Protein AF-A0AAP3G0X8-F1 (afdb_monomer)

Organism: Bacillus mojavensis (NCBI:txid72360)

Nearest PDB structures (foldseek):
  8e2i-assembly1_F  TM=2.833E-01  e=1.177E+00  Homo sapiens
  1g73-assembly2_B  TM=2.966E-01  e=2.010E+00  Homo sapiens
  4tx5-assembly1_B  TM=3.542E-01  e=5.061E+00  Homo sapiens
  1few-assembly1_A  TM=3.637E-01  e=5.313E+00  Homo sapiens
  4tx5-assembly1_A  TM=2.940E-01  e=4.374E+00  Homo sapiens

Structure (mmCIF, N/CA/C/O backbone):
data_AF-A0AAP3G0X8-F1
#
_entry.id   AF-A0AAP3G0X8-F1
#
loop_
_atom_site.group_PDB
_atom_site.id
_atom_site.type_symbol
_atom_site.label_atom_id
_atom_site.label_alt_id
_atom_site.label_comp_id
_atom_site.label_asym_id
_atom_site.label_entity_id
_atom_site.label_seq_id
_atom_site.pdbx_PDB_ins_code
_atom_site.Cartn_x
_atom_site.Cartn_y
_atom_site.Cartn_z
_atom_site.occupancy
_atom_site.B_iso_or_equiv
_atom_site.auth_seq_id
_atom_site.auth_comp_id
_atom_site.auth_asym_id
_atom_site.auth_atom_id
_atom_site.pdbx_PDB_model_num
ATOM 1 N N . MET A 1 1 ? -11.633 3.700 25.790 1.00 52.06 1 MET A N 1
ATOM 2 C CA . MET A 1 1 ? -10.187 3.372 25.771 1.00 52.06 1 MET A CA 1
ATOM 3 C C . MET A 1 1 ? -9.577 4.053 24.559 1.00 52.06 1 MET A C 1
ATOM 5 O O . MET A 1 1 ? -10.176 3.959 23.495 1.00 52.06 1 MET A O 1
ATOM 9 N N . LYS A 1 2 ? -8.462 4.779 24.713 1.00 60.09 2 LYS A N 1
ATOM 10 C CA . LYS A 1 2 ? -7.833 5.515 23.605 1.00 60.09 2 LYS A CA 1
ATOM 11 C C . LYS A 1 2 ? -7.376 4.518 22.525 1.00 60.09 2 LYS A C 1
ATOM 13 O O . LYS A 1 2 ? -6.683 3.556 22.844 1.00 60.09 2 LYS A O 1
ATOM 18 N N . ARG A 1 3 ? -7.767 4.725 21.262 1.00 67.94 3 ARG A N 1
ATOM 19 C CA . ARG A 1 3 ? -7.363 3.919 20.085 1.00 67.94 3 ARG A CA 1
ATOM 20 C C . ARG A 1 3 ? -5.906 4.155 19.656 1.00 67.94 3 ARG A C 1
ATOM 22 O O . ARG A 1 3 ? -5.556 4.062 18.489 1.00 67.94 3 ARG A O 1
ATOM 29 N N . THR A 1 4 ? -5.045 4.495 20.607 1.00 80.19 4 THR A N 1
ATOM 30 C CA . THR A 1 4 ? -3.687 4.974 20.349 1.00 80.19 4 THR A CA 1
ATOM 31 C C . THR A 1 4 ? -2.828 3.908 19.675 1.00 80.19 4 THR A C 1
ATOM 33 O O . THR A 1 4 ? -2.115 4.227 18.738 1.00 80.19 4 THR A O 1
ATOM 36 N N . ILE A 1 5 ? -2.952 2.641 20.078 1.00 84.62 5 ILE A N 1
ATOM 37 C CA . ILE A 1 5 ? -2.180 1.533 19.488 1.00 84.62 5 ILE A CA 1
ATOM 38 C C . ILE A 1 5 ? -2.582 1.296 18.025 1.00 84.62 5 ILE A C 1
ATOM 40 O O . ILE A 1 5 ? -1.714 1.213 17.164 1.00 84.62 5 ILE A O 1
ATOM 44 N N . GLU A 1 6 ? -3.886 1.249 17.736 1.00 85.38 6 GLU A N 1
ATOM 45 C CA . GLU A 1 6 ? -4.423 1.092 16.373 1.00 85.38 6 GLU A CA 1
ATOM 46 C C . GLU A 1 6 ? -3.968 2.247 15.471 1.00 85.38 6 GLU A C 1
ATOM 48 O O . GLU A 1 6 ? -3.535 2.022 14.345 1.00 85.38 6 GLU A O 1
ATOM 53 N N . PHE A 1 7 ? -4.000 3.474 16.002 1.00 87.62 7 PHE A N 1
ATOM 54 C CA . PHE A 1 7 ? -3.516 4.667 15.317 1.00 87.62 7 PHE A CA 1
ATOM 55 C C . PHE A 1 7 ? -2.019 4.598 15.012 1.00 87.62 7 PHE A C 1
ATOM 57 O O . PHE A 1 7 ? -1.635 4.797 13.866 1.00 87.62 7 PHE A O 1
ATOM 64 N N . PHE A 1 8 ? -1.174 4.290 15.999 1.00 89.69 8 PHE A N 1
ATOM 65 C CA . PHE A 1 8 ? 0.273 4.214 15.788 1.00 89.69 8 PHE A CA 1
ATOM 66 C C . PHE A 1 8 ? 0.653 3.111 14.805 1.00 89.69 8 PHE A C 1
ATOM 68 O O . PHE A 1 8 ? 1.478 3.360 13.937 1.00 89.69 8 PHE A O 1
ATOM 75 N N . LEU A 1 9 ? 0.035 1.931 14.907 1.00 90.56 9 LEU A N 1
ATOM 76 C CA . LEU A 1 9 ? 0.320 0.799 14.024 1.00 90.56 9 LEU A CA 1
ATOM 77 C C . LEU A 1 9 ? -0.108 1.089 12.575 1.00 90.56 9 LEU A C 1
ATOM 79 O O . LEU A 1 9 ? 0.626 0.812 11.631 1.00 90.56 9 LEU A O 1
ATOM 83 N N . SER A 1 10 ? -1.275 1.717 12.411 1.00 90.50 10 SER A N 1
ATOM 84 C CA . SER A 1 10 ? -1.776 2.182 11.116 1.00 90.50 10 SER A CA 1
ATOM 85 C C . SER A 1 10 ? -0.883 3.272 10.517 1.00 90.50 10 SER A C 1
ATOM 87 O O . SER A 1 10 ? -0.562 3.240 9.327 1.00 90.50 10 SER A O 1
ATOM 89 N N . LEU A 1 11 ? -0.454 4.229 11.344 1.00 92.81 11 LEU A N 1
ATOM 90 C CA . LEU A 1 11 ? 0.394 5.341 10.931 1.00 92.81 11 LEU A CA 1
ATOM 91 C C . LEU A 1 11 ? 1.775 4.847 10.493 1.00 92.81 11 LEU A C 1
ATOM 93 O O . LEU A 1 11 ? 2.244 5.257 9.436 1.00 92.81 11 LEU A O 1
ATOM 97 N N . THR A 1 12 ? 2.408 3.950 11.256 1.00 93.12 12 THR A N 1
ATOM 98 C CA . THR A 1 12 ? 3.714 3.384 10.892 1.00 93.12 12 THR A CA 1
ATOM 99 C C . THR A 1 12 ? 3.631 2.536 9.631 1.00 93.12 12 THR A C 1
ATOM 101 O O . THR A 1 12 ? 4.494 2.677 8.769 1.00 93.12 12 THR A O 1
ATOM 104 N N . GLY A 1 13 ? 2.578 1.726 9.470 1.00 91.50 13 GLY A N 1
ATOM 105 C CA . GLY A 1 13 ? 2.335 0.978 8.234 1.00 91.50 13 GLY A CA 1
ATOM 106 C C . GLY A 1 13 ? 2.202 1.890 7.013 1.00 91.50 13 GLY A C 1
ATOM 107 O O . GLY A 1 13 ? 2.878 1.681 6.011 1.00 91.50 13 GLY A O 1
ATOM 108 N N . SER A 1 14 ? 1.412 2.960 7.132 1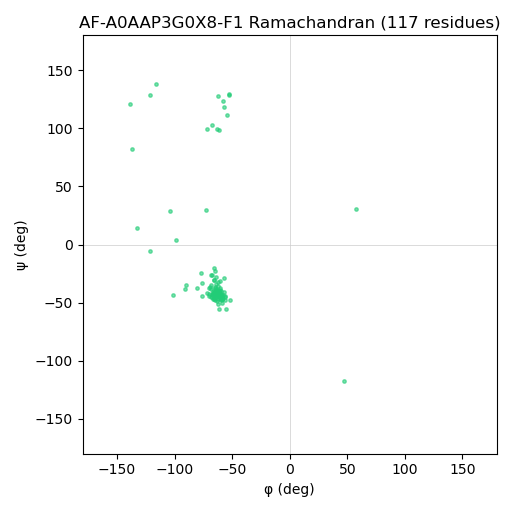.00 92.25 14 SER A N 1
ATOM 109 C CA . SER A 1 14 ? 1.220 3.941 6.053 1.00 92.25 14 SER A CA 1
ATOM 110 C C . SER A 1 14 ? 2.506 4.701 5.717 1.00 92.25 14 SER A C 1
ATOM 112 O O . SER A 1 14 ? 2.802 4.935 4.549 1.00 92.25 14 SER A O 1
ATOM 114 N N . LEU A 1 15 ? 3.292 5.076 6.732 1.00 94.06 15 LEU A N 1
ATOM 115 C CA . LEU A 1 15 ? 4.557 5.789 6.542 1.00 94.06 15 LEU A CA 1
ATOM 116 C C . LEU A 1 15 ? 5.596 4.902 5.847 1.00 94.06 15 LEU A C 1
ATOM 118 O O . LEU A 1 15 ? 6.267 5.345 4.918 1.00 94.06 15 LEU A O 1
ATOM 122 N N . LEU A 1 16 ? 5.692 3.636 6.264 1.00 93.31 16 LEU A N 1
ATOM 123 C CA . LEU A 1 16 ? 6.519 2.637 5.589 1.00 93.31 16 LEU A CA 1
ATOM 124 C C . LEU A 1 16 ? 6.047 2.401 4.154 1.00 93.31 16 LEU A C 1
ATOM 126 O O . LEU A 1 16 ? 6.885 2.231 3.276 1.00 93.31 16 LEU A O 1
ATOM 130 N N . GLY A 1 17 ? 4.737 2.445 3.902 1.00 91.50 17 GLY A N 1
ATOM 131 C CA . GLY A 1 17 ? 4.167 2.380 2.558 1.00 91.50 17 GLY A CA 1
ATOM 132 C C . GLY A 1 17 ? 4.667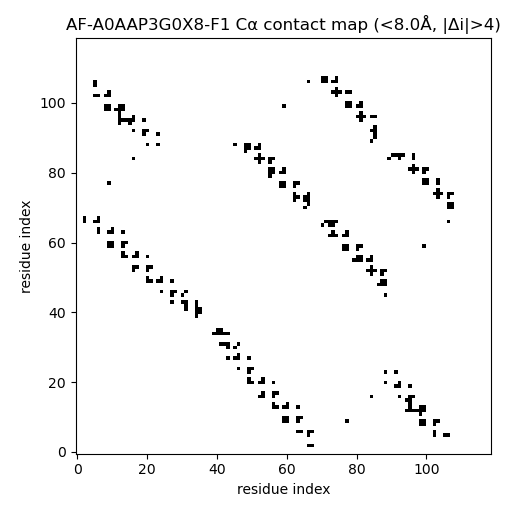 3.503 1.655 1.00 91.50 17 GLY A C 1
ATOM 133 O O . GLY A 1 17 ? 5.142 3.238 0.551 1.00 91.50 17 GLY A O 1
ATOM 134 N N . VAL A 1 18 ? 4.671 4.747 2.147 1.00 93.56 18 VAL A N 1
ATOM 135 C CA . VAL A 1 18 ? 5.224 5.890 1.400 1.00 93.56 18 VAL A CA 1
ATOM 136 C C . VAL A 1 18 ? 6.709 5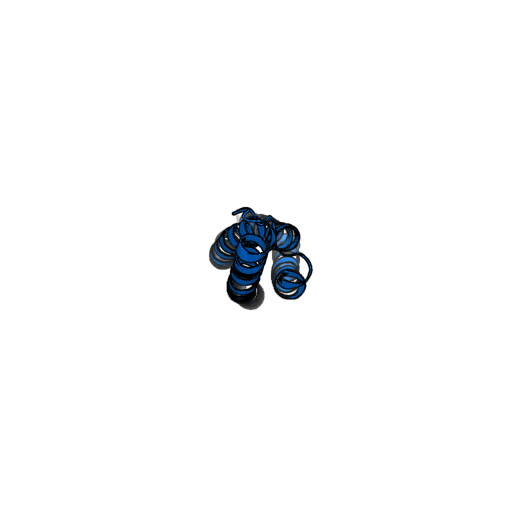.675 1.096 1.00 93.56 18 VAL A C 1
ATOM 138 O O . VAL A 1 18 ? 7.132 5.858 -0.042 1.00 93.56 18 VAL A O 1
ATOM 141 N N . VAL A 1 19 ? 7.499 5.242 2.083 1.00 93.62 19 VAL A N 1
ATOM 142 C CA . VAL A 1 19 ? 8.935 4.971 1.890 1.00 93.62 19 VAL A CA 1
ATOM 143 C C . VAL A 1 19 ? 9.159 3.858 0.861 1.00 93.62 19 VAL A C 1
ATOM 145 O O . VAL A 1 19 ? 9.979 4.019 -0.040 1.00 93.62 19 VAL A O 1
ATOM 148 N N . ALA A 1 20 ? 8.399 2.764 0.939 1.00 92.00 20 ALA A N 1
ATOM 149 C CA . ALA A 1 20 ? 8.451 1.672 -0.031 1.00 92.00 20 ALA A CA 1
ATOM 150 C C . ALA A 1 20 ? 8.072 2.143 -1.444 1.00 92.00 20 ALA A C 1
ATOM 152 O O . ALA A 1 20 ? 8.744 1.788 -2.408 1.00 92.00 20 ALA A O 1
ATOM 153 N N . SER A 1 21 ? 7.057 3.004 -1.559 1.00 91.88 21 SER A N 1
ATOM 154 C CA . SER A 1 21 ? 6.618 3.588 -2.833 1.00 91.88 21 SER A CA 1
ATOM 155 C C . SER A 1 21 ? 7.705 4.462 -3.464 1.00 91.88 21 SER A C 1
ATOM 157 O O . SER A 1 21 ? 7.951 4.381 -4.663 1.00 91.88 21 SER A O 1
ATOM 159 N N . ILE A 1 22 ? 8.404 5.269 -2.659 1.00 92.12 22 ILE A N 1
ATOM 160 C CA . ILE A 1 22 ? 9.521 6.103 -3.129 1.00 92.12 22 ILE A CA 1
ATOM 161 C C . ILE A 1 22 ? 10.688 5.232 -3.611 1.00 92.12 22 ILE A C 1
ATOM 163 O O . ILE A 1 22 ? 11.262 5.503 -4.666 1.00 92.12 22 ILE A O 1
ATOM 167 N N . LEU A 1 23 ? 11.029 4.170 -2.873 1.00 91.56 23 LEU A N 1
ATOM 168 C CA . LEU A 1 23 ? 12.069 3.227 -3.292 1.00 91.56 23 LEU A CA 1
ATOM 169 C C . LEU A 1 23 ? 11.692 2.523 -4.602 1.00 91.56 23 LEU A C 1
ATOM 171 O O . LEU A 1 23 ? 12.520 2.424 -5.506 1.00 91.56 23 LEU A O 1
ATOM 175 N N . ALA A 1 24 ? 10.436 2.095 -4.730 1.00 90.69 24 ALA A N 1
ATOM 176 C CA . ALA A 1 24 ? 9.917 1.474 -5.940 1.00 90.69 24 ALA A CA 1
ATOM 177 C C . ALA A 1 24 ? 9.933 2.422 -7.141 1.00 90.69 24 ALA A C 1
ATOM 179 O O . ALA A 1 24 ? 10.317 2.004 -8.228 1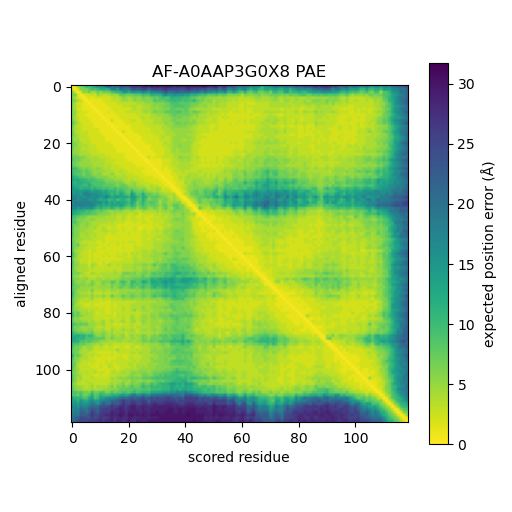.00 90.69 24 ALA A O 1
ATOM 180 N N . LEU A 1 25 ? 9.597 3.703 -6.947 1.00 91.31 25 LEU A N 1
ATOM 181 C CA . LEU A 1 25 ? 9.744 4.722 -7.987 1.00 91.31 25 LEU A CA 1
ATOM 182 C C . LEU A 1 25 ? 11.201 4.824 -8.444 1.00 91.31 25 LEU A C 1
ATOM 184 O O . LEU A 1 25 ? 11.458 4.815 -9.642 1.00 91.31 25 LEU A O 1
ATOM 188 N N . GLY A 1 26 ? 12.158 4.852 -7.512 1.00 90.25 26 GLY A N 1
ATOM 189 C CA . GLY A 1 26 ? 13.585 4.863 -7.845 1.00 90.25 26 GLY A CA 1
ATOM 190 C C . GLY A 1 26 ? 14.003 3.677 -8.723 1.00 90.25 26 GLY A C 1
ATOM 191 O O . GLY A 1 26 ? 14.689 3.866 -9.726 1.00 90.25 26 GLY A O 1
ATOM 192 N N . ILE A 1 27 ? 13.538 2.470 -8.389 1.00 90.06 27 ILE A N 1
ATOM 193 C CA . ILE A 1 27 ? 13.790 1.253 -9.178 1.00 90.06 27 ILE A CA 1
ATOM 194 C C . ILE A 1 27 ? 13.098 1.339 -10.546 1.00 90.06 27 ILE A C 1
ATOM 196 O O . ILE A 1 27 ? 13.711 1.023 -11.561 1.00 90.06 27 ILE A O 1
ATOM 200 N N . ALA A 1 28 ? 11.856 1.820 -10.592 1.00 90.25 28 ALA A N 1
ATOM 201 C CA . ALA A 1 28 ? 11.079 1.947 -11.821 1.00 90.25 28 ALA A CA 1
ATOM 202 C C . ALA A 1 28 ? 11.678 2.955 -12.814 1.00 90.25 28 ALA A C 1
ATOM 204 O O . ALA A 1 28 ? 11.654 2.718 -14.020 1.00 90.25 28 ALA A O 1
ATOM 205 N N . TYR A 1 29 ? 12.245 4.065 -12.329 1.00 88.56 29 TYR A N 1
ATOM 206 C CA . TYR A 1 29 ? 12.971 5.009 -13.182 1.00 88.56 29 TYR A CA 1
ATOM 207 C C . TYR A 1 29 ? 14.281 4.415 -13.710 1.00 88.56 29 TYR A C 1
ATOM 209 O O . TYR A 1 29 ? 14.652 4.687 -14.852 1.00 88.56 29 TYR A O 1
ATOM 217 N N . LEU A 1 30 ? 14.966 3.588 -12.911 1.00 89.56 30 LEU A N 1
ATOM 218 C CA . LEU A 1 30 ? 16.142 2.851 -13.375 1.00 89.56 30 LEU A CA 1
ATOM 219 C C . LEU A 1 30 ? 15.765 1.859 -14.487 1.00 89.56 30 LEU A C 1
ATOM 221 O O . LEU A 1 30 ? 16.437 1.812 -15.514 1.00 89.56 30 LEU A O 1
ATOM 225 N N . ASP A 1 31 ? 14.677 1.108 -14.299 1.00 87.69 31 ASP A N 1
ATOM 226 C CA . ASP A 1 31 ? 14.142 0.169 -15.292 1.00 87.69 31 ASP A CA 1
ATOM 227 C C . ASP A 1 31 ? 13.776 0.880 -16.602 1.00 87.69 31 ASP A C 1
ATOM 229 O O . ASP A 1 31 ? 14.234 0.480 -17.674 1.00 87.69 31 ASP A O 1
ATOM 233 N N . LEU A 1 32 ? 13.067 2.011 -16.505 1.00 88.00 32 LEU A N 1
ATOM 234 C CA . LEU A 1 32 ? 12.710 2.847 -17.652 1.00 88.00 32 LEU A CA 1
ATOM 235 C C . LEU A 1 32 ? 13.951 3.314 -18.430 1.00 88.00 32 LEU A C 1
ATOM 237 O O . LEU A 1 32 ? 13.955 3.304 -19.658 1.00 88.00 32 LEU A O 1
ATOM 241 N N . PHE A 1 33 ? 15.024 3.692 -17.731 1.00 87.75 33 PHE A N 1
ATOM 242 C CA . PHE A 1 33 ? 16.275 4.108 -18.367 1.00 87.75 33 PHE A CA 1
ATOM 243 C C . PHE A 1 33 ? 16.953 2.961 -19.134 1.00 87.75 33 PHE A C 1
ATOM 245 O O . PHE A 1 33 ? 17.423 3.160 -20.257 1.00 87.75 33 PHE A O 1
ATOM 252 N N . PHE A 1 34 ? 16.968 1.746 -18.575 1.00 85.81 34 PHE A N 1
ATOM 253 C CA . PHE A 1 34 ? 17.487 0.566 -19.273 1.00 85.81 34 PHE A CA 1
ATOM 254 C C . PHE A 1 34 ? 16.625 0.175 -20.478 1.00 85.81 34 PHE A C 1
ATOM 256 O O . PHE A 1 34 ? 17.179 -0.164 -21.528 1.00 85.81 34 PHE A O 1
ATOM 263 N N . HIS A 1 35 ? 15.296 0.260 -20.358 1.00 85.50 35 HIS A N 1
ATOM 264 C CA . HIS A 1 35 ? 14.374 0.029 -21.472 1.00 85.50 35 HIS A CA 1
ATOM 265 C C . HIS A 1 35 ? 14.607 1.024 -22.610 1.00 85.50 35 HIS A C 1
ATOM 267 O O . HIS A 1 35 ? 14.710 0.624 -23.771 1.00 85.50 35 HIS A O 1
ATOM 273 N N . LEU A 1 36 ? 14.803 2.299 -22.274 1.00 84.62 36 LEU A N 1
ATOM 274 C CA . LEU A 1 36 ? 15.063 3.350 -23.249 1.00 84.62 36 LEU A CA 1
ATOM 275 C C . LEU A 1 36 ? 16.373 3.122 -24.018 1.00 84.62 36 LEU A C 1
ATOM 277 O O . LEU A 1 36 ? 16.405 3.279 -25.236 1.00 84.62 36 LEU A O 1
ATOM 281 N N . ILE A 1 37 ? 17.445 2.709 -23.333 1.00 83.88 37 ILE A N 1
ATOM 282 C CA . ILE A 1 37 ? 18.747 2.436 -23.969 1.00 83.88 37 ILE A CA 1
ATOM 283 C C . ILE A 1 37 ? 18.704 1.181 -24.844 1.00 83.88 37 ILE A C 1
ATOM 285 O O . ILE A 1 37 ? 19.358 1.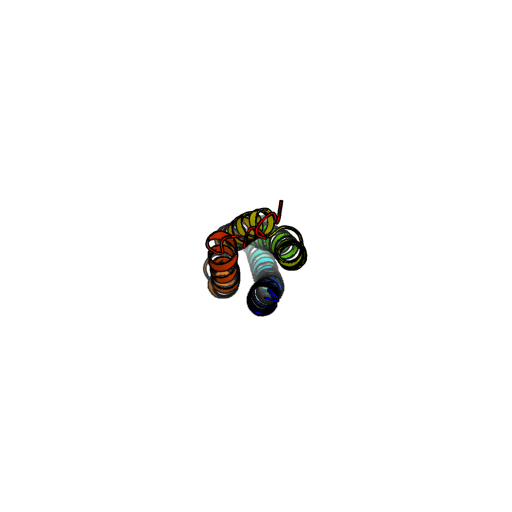134 -25.885 1.00 83.88 37 ILE A O 1
ATOM 289 N N . ARG A 1 38 ? 17.980 0.142 -24.414 1.00 82.12 38 ARG A N 1
ATOM 290 C CA . ARG A 1 38 ? 18.024 -1.180 -25.052 1.00 82.12 38 ARG A CA 1
ATOM 291 C C . ARG A 1 38 ? 16.987 -1.360 -26.158 1.00 82.12 38 ARG A C 1
ATOM 293 O O . ARG A 1 38 ? 17.299 -1.994 -27.162 1.00 82.12 38 ARG A O 1
ATOM 300 N N . TYR A 1 39 ? 15.784 -0.825 -25.969 1.00 81.31 39 TYR A N 1
ATOM 301 C CA . TYR A 1 39 ? 14.627 -1.060 -26.839 1.00 81.31 39 TYR A CA 1
ATOM 302 C C . TYR A 1 39 ? 14.055 0.225 -27.455 1.00 81.31 39 TYR A C 1
ATOM 304 O O . TYR A 1 39 ? 13.189 0.139 -28.318 1.00 81.31 39 TYR A O 1
ATOM 312 N N . PHE A 1 40 ? 14.563 1.404 -27.068 1.00 79.19 40 PHE A N 1
ATOM 313 C CA . PHE A 1 40 ? 14.067 2.709 -27.530 1.00 79.19 40 PHE A CA 1
ATOM 314 C C . PHE A 1 40 ? 12.568 2.924 -27.237 1.00 79.19 40 PHE A C 1
ATOM 316 O O . PHE A 1 40 ? 11.867 3.622 -27.968 1.00 79.19 40 PHE A O 1
ATOM 323 N N . GLU A 1 41 ? 12.083 2.322 -26.148 1.00 78.25 41 GLU A N 1
ATOM 324 C CA . GLU A 1 41 ? 10.689 2.364 -25.710 1.00 78.25 41 GLU A CA 1
ATOM 325 C C . GLU A 1 41 ? 10.584 3.080 -24.352 1.00 78.25 41 GLU A C 1
ATOM 327 O O . GLU A 1 41 ? 11.427 2.897 -23.473 1.00 78.25 41 GLU A O 1
ATOM 332 N N . MET A 1 42 ? 9.569 3.936 -24.195 1.00 73.00 42 MET A N 1
ATOM 333 C CA . MET A 1 42 ? 9.359 4.814 -23.025 1.00 73.00 42 ME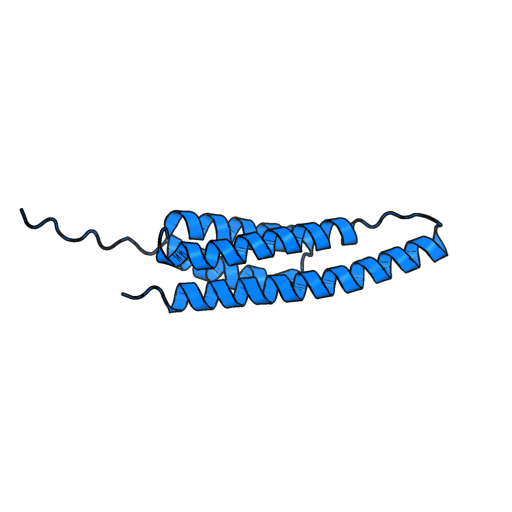T A CA 1
ATOM 334 C C . MET A 1 42 ? 8.252 4.299 -22.090 1.00 73.00 42 MET A C 1
ATOM 336 O O . MET A 1 42 ? 7.566 5.082 -21.433 1.00 73.00 42 MET A O 1
ATOM 340 N N . THR A 1 43 ? 8.037 2.989 -22.041 1.00 73.94 43 THR A N 1
ATOM 341 C CA . THR A 1 43 ? 6.980 2.374 -21.229 1.00 73.94 43 THR A CA 1
ATOM 342 C C . THR A 1 43 ? 7.568 1.388 -20.238 1.00 73.94 43 THR A C 1
ATOM 344 O O . THR A 1 43 ? 8.322 0.496 -20.614 1.00 73.94 43 THR A O 1
ATOM 347 N N . SER A 1 44 ? 7.193 1.534 -18.968 1.00 77.75 44 SER A N 1
ATOM 348 C CA . SER A 1 44 ? 7.483 0.550 -17.930 1.00 77.75 44 SER A CA 1
ATOM 349 C C . SER A 1 44 ? 6.267 0.363 -17.022 1.00 77.75 44 SER A C 1
ATOM 351 O O . SER A 1 44 ? 5.787 1.298 -16.375 1.00 77.75 44 SER A O 1
ATOM 353 N N . ASP A 1 45 ? 5.770 -0.873 -16.956 1.00 82.00 45 ASP A N 1
ATOM 354 C CA . ASP A 1 45 ? 4.622 -1.243 -16.115 1.00 82.00 45 ASP A CA 1
ATOM 355 C C . ASP A 1 45 ? 4.904 -0.981 -14.626 1.00 82.00 45 ASP A C 1
ATOM 357 O O . ASP A 1 45 ? 4.028 -0.580 -13.855 1.00 82.00 45 ASP A O 1
ATOM 361 N N . LEU A 1 46 ? 6.174 -1.119 -14.236 1.00 84.50 46 LEU A N 1
ATOM 362 C CA . LEU A 1 46 ? 6.661 -0.907 -12.876 1.00 84.50 46 LEU A CA 1
ATOM 363 C C . LEU A 1 46 ? 6.531 0.559 -12.426 1.00 84.50 46 LEU A C 1
ATOM 365 O O . LEU A 1 46 ? 6.304 0.823 -11.246 1.00 84.50 46 LEU A O 1
ATOM 369 N N . LEU A 1 47 ? 6.614 1.519 -13.356 1.00 88.44 47 LEU A N 1
ATOM 370 C CA . LEU A 1 47 ? 6.434 2.943 -13.060 1.00 88.44 47 LEU A CA 1
ATOM 371 C C . LEU A 1 47 ? 4.978 3.251 -12.714 1.00 88.44 47 LEU A C 1
ATOM 373 O O . LEU A 1 47 ? 4.709 3.943 -11.732 1.00 88.44 47 LEU A O 1
ATOM 377 N N . VAL A 1 48 ? 4.037 2.698 -13.484 1.00 88.56 48 VAL A N 1
ATOM 378 C CA . VAL A 1 48 ? 2.597 2.852 -13.233 1.00 88.56 48 VAL A CA 1
ATOM 379 C C . VAL A 1 48 ? 2.226 2.236 -11.884 1.00 88.56 48 VAL A C 1
ATOM 381 O O . VAL A 1 48 ? 1.534 2.876 -11.088 1.00 88.56 48 VAL A O 1
ATOM 384 N N . GLY A 1 49 ? 2.744 1.039 -11.586 1.00 89.00 49 GLY A N 1
ATOM 385 C CA . GLY A 1 49 ? 2.573 0.387 -10.287 1.00 89.00 49 GLY A CA 1
ATOM 386 C C . GLY A 1 49 ? 3.118 1.232 -9.133 1.00 89.00 49 GLY A C 1
ATOM 387 O O . GLY A 1 49 ? 2.400 1.530 -8.177 1.00 89.00 49 GLY A O 1
ATOM 388 N N . ALA A 1 50 ? 4.353 1.721 -9.245 1.00 90.25 50 ALA A N 1
ATOM 389 C CA . ALA A 1 50 ? 4.980 2.532 -8.205 1.00 90.25 50 ALA A CA 1
ATOM 390 C C . ALA A 1 50 ? 4.198 3.828 -7.906 1.00 90.25 50 ALA A C 1
ATOM 392 O O . ALA A 1 50 ? 3.948 4.139 -6.737 1.00 90.25 50 ALA A O 1
ATOM 393 N N . TRP A 1 51 ? 3.717 4.538 -8.932 1.00 89.81 51 TRP A N 1
ATOM 394 C CA . TRP A 1 51 ? 2.843 5.705 -8.752 1.00 89.81 51 TRP A CA 1
ATOM 395 C C . TRP A 1 51 ? 1.498 5.347 -8.110 1.00 89.81 51 TRP A C 1
ATOM 397 O O . TRP A 1 51 ? 1.048 6.042 -7.195 1.00 89.81 51 TRP A O 1
ATOM 407 N N . GLY A 1 52 ? 0.877 4.245 -8.540 1.00 90.94 52 GLY A N 1
ATOM 408 C CA . GLY A 1 52 ? -0.367 3.748 -7.951 1.00 90.94 52 GLY A CA 1
ATOM 409 C C . GLY A 1 52 ? -0.224 3.456 -6.455 1.00 90.94 52 GLY A C 1
ATOM 410 O O . GLY A 1 52 ? -1.058 3.876 -5.648 1.00 90.94 52 GLY A O 1
ATOM 411 N N . SER A 1 53 ? 0.880 2.824 -6.059 1.00 91.12 53 SER A N 1
ATOM 412 C CA . SER A 1 53 ? 1.158 2.508 -4.654 1.00 91.12 53 SER A CA 1
ATOM 413 C C . SER A 1 53 ? 1.329 3.746 -3.770 1.00 91.12 53 SER A C 1
ATOM 415 O O . SER A 1 53 ? 0.905 3.749 -2.611 1.00 91.12 53 SER A O 1
ATOM 417 N N . LEU A 1 54 ? 1.897 4.824 -4.322 1.00 92.69 54 LEU A N 1
ATOM 418 C CA . LEU A 1 54 ? 2.131 6.067 -3.599 1.00 92.69 54 LEU A CA 1
ATOM 419 C C . LEU A 1 54 ? 0.798 6.736 -3.265 1.00 92.69 54 LEU A C 1
ATOM 421 O O . LEU A 1 54 ? 0.573 7.161 -2.131 1.00 92.69 54 LEU A O 1
ATOM 425 N N . ILE A 1 55 ? -0.125 6.744 -4.230 1.00 93.00 55 ILE A N 1
ATOM 426 C CA . ILE A 1 55 ? -1.493 7.227 -4.031 1.00 93.00 55 ILE A CA 1
ATOM 427 C C . ILE A 1 55 ? -2.190 6.385 -2.957 1.00 93.00 55 ILE A C 1
ATOM 429 O O . ILE A 1 55 ? -2.773 6.941 -2.022 1.00 93.00 55 ILE A O 1
ATOM 433 N N . PHE A 1 56 ? -2.083 5.054 -3.028 1.00 92.06 56 PHE A N 1
ATOM 434 C CA . PHE A 1 56 ? -2.644 4.177 -2.000 1.00 92.06 56 PHE A CA 1
ATOM 435 C C . PHE A 1 56 ? -2.037 4.429 -0.617 1.00 92.06 56 PHE A C 1
ATOM 437 O O . PHE A 1 56 ? -2.785 4.461 0.360 1.00 92.06 56 PHE A O 1
ATOM 444 N N . SER A 1 57 ? -0.734 4.685 -0.508 1.00 90.62 57 SER A N 1
ATOM 445 C CA . SER A 1 57 ? -0.086 5.036 0.762 1.00 90.62 57 SER A CA 1
ATOM 446 C C . SER A 1 57 ? -0.624 6.342 1.346 1.00 90.62 57 SER A C 1
ATOM 448 O O . SER A 1 57 ? -0.897 6.418 2.545 1.00 90.62 57 SER A O 1
ATOM 450 N N . CYS A 1 58 ? -0.853 7.361 0.512 1.00 91.94 58 CYS A N 1
ATOM 451 C CA . CYS A 1 58 ? -1.501 8.603 0.940 1.00 91.94 58 CYS A CA 1
ATOM 452 C C . CYS A 1 58 ? -2.923 8.350 1.463 1.00 91.94 58 CYS A C 1
ATOM 454 O O . CYS A 1 58 ? -3.302 8.883 2.511 1.00 91.94 58 CYS A O 1
ATOM 456 N N . VAL A 1 59 ? -3.695 7.488 0.792 1.00 92.44 59 VAL A N 1
ATOM 457 C CA . VAL A 1 59 ? -5.011 7.054 1.287 1.00 92.44 59 VAL A CA 1
ATOM 458 C C . VAL A 1 59 ? -4.869 6.378 2.653 1.00 92.44 59 VAL A C 1
ATOM 460 O O . VAL A 1 59 ? -5.599 6.727 3.577 1.00 92.44 59 VAL A O 1
ATOM 463 N N . GLY A 1 60 ? -3.885 5.500 2.836 1.00 90.31 60 GLY A N 1
ATOM 464 C CA . GLY A 1 60 ? -3.586 4.863 4.122 1.00 90.31 60 GLY A CA 1
ATOM 465 C C . GLY A 1 60 ? -3.235 5.846 5.238 1.00 90.31 60 GLY A C 1
ATOM 466 O O . GLY A 1 60 ? -3.721 5.731 6.368 1.00 90.31 60 GLY A O 1
ATOM 467 N N . PHE A 1 61 ? -2.465 6.883 4.914 1.00 91.88 61 PHE A N 1
ATOM 468 C CA . PHE A 1 61 ? -2.130 7.945 5.856 1.00 91.88 61 PHE A CA 1
ATOM 469 C C . PHE A 1 61 ? -3.385 8.696 6.321 1.00 91.88 61 PHE A C 1
ATOM 471 O O . PHE A 1 61 ? -3.610 8.862 7.523 1.00 91.88 61 PHE A O 1
ATOM 478 N N . THR A 1 62 ? -4.266 9.078 5.389 1.00 91.12 62 THR A N 1
ATOM 479 C CA . THR A 1 62 ? -5.549 9.706 5.749 1.00 91.12 62 THR A CA 1
ATOM 480 C C . THR A 1 62 ? -6.455 8.752 6.532 1.00 91.12 62 THR A C 1
ATOM 482 O O . THR A 1 62 ? -7.071 9.157 7.520 1.00 91.12 62 THR A O 1
ATOM 485 N N . ALA A 1 63 ? -6.469 7.464 6.179 1.00 88.38 63 ALA A N 1
ATOM 486 C CA . ALA A 1 63 ? -7.216 6.427 6.884 1.00 88.38 63 ALA A CA 1
ATOM 487 C C . ALA A 1 63 ? -6.759 6.278 8.341 1.00 88.38 63 ALA A C 1
ATOM 489 O O . ALA A 1 63 ? -7.598 6.115 9.231 1.00 88.38 63 ALA A O 1
ATOM 490 N N . SER A 1 64 ? -5.454 6.414 8.594 1.00 88.69 64 SER A N 1
ATOM 491 C CA . SER A 1 64 ? -4.872 6.387 9.938 1.00 88.69 64 SER A CA 1
ATOM 492 C C . SER A 1 64 ? -5.444 7.503 10.815 1.00 88.69 64 SER A C 1
ATOM 494 O O . SER A 1 64 ? -5.875 7.246 11.935 1.00 88.69 64 SER A O 1
ATOM 496 N N . ILE A 1 65 ? -5.557 8.730 10.297 1.00 87.88 65 ILE A N 1
ATOM 497 C CA . ILE A 1 65 ? -6.159 9.862 11.029 1.00 87.88 65 ILE A CA 1
ATOM 498 C C . ILE A 1 65 ? -7.648 9.602 11.307 1.00 87.88 65 ILE A C 1
ATOM 500 O O . ILE A 1 65 ? -8.140 9.841 12.413 1.00 87.88 65 ILE A O 1
ATOM 504 N N . VAL A 1 66 ? -8.369 9.051 10.326 1.00 86.81 66 VAL A N 1
ATOM 505 C CA . VAL A 1 66 ? -9.807 8.757 10.435 1.00 86.81 66 VAL A CA 1
ATOM 506 C C . VAL A 1 66 ? -10.107 7.666 11.475 1.00 86.81 66 VAL A C 1
ATOM 508 O O . VAL A 1 66 ? -11.220 7.638 12.004 1.00 86.81 66 VAL A O 1
ATOM 511 N N . VAL A 1 67 ? -9.133 6.830 11.863 1.00 84.88 67 VAL A N 1
ATOM 512 C CA . VAL A 1 67 ? -9.308 5.763 12.876 1.00 84.88 67 VAL A CA 1
ATOM 513 C C . VAL A 1 67 ? -9.796 6.303 14.229 1.00 84.88 67 VAL A C 1
ATOM 515 O O . VAL A 1 67 ? -10.512 5.617 14.966 1.00 84.88 67 VAL A O 1
ATOM 518 N N . LEU A 1 68 ? -9.446 7.556 14.542 1.00 81.75 68 LEU A N 1
ATOM 519 C CA . LEU A 1 68 ? -9.806 8.238 15.786 1.00 81.75 68 LEU A CA 1
ATOM 520 C C . LEU A 1 68 ? -11.269 8.708 15.799 1.00 81.75 68 LEU A C 1
ATOM 522 O O . LEU A 1 68 ? -11.900 8.680 16.854 1.00 81.75 68 LEU A O 1
ATOM 526 N N . PHE A 1 69 ? -11.814 9.096 14.642 1.00 80.94 69 PHE A N 1
ATOM 527 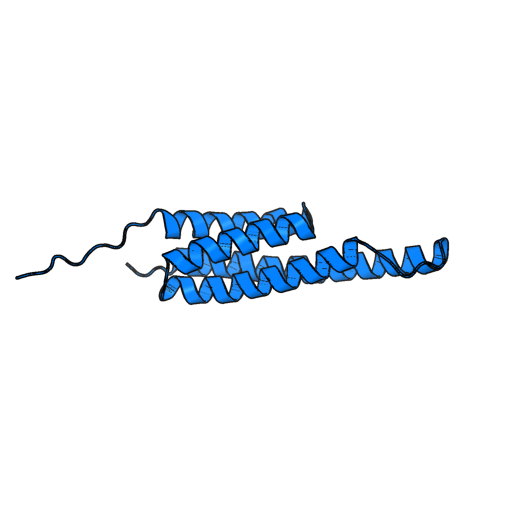C CA . PHE A 1 69 ? -13.155 9.682 14.516 1.00 80.94 69 PHE A CA 1
ATOM 528 C C . PHE A 1 69 ? -14.203 8.680 14.019 1.00 80.94 69 PHE A C 1
ATOM 530 O O . PHE A 1 69 ? -15.317 8.636 14.536 1.00 80.94 69 PHE A O 1
ATOM 537 N N . LYS A 1 70 ? -13.858 7.878 13.002 1.00 85.00 70 LYS A N 1
ATOM 538 C CA . LYS A 1 70 ? -14.758 6.943 12.310 1.00 85.00 70 LYS A CA 1
ATOM 539 C C . LYS A 1 70 ? -14.060 5.596 12.060 1.00 85.00 70 LYS A C 1
ATOM 541 O O . LYS A 1 70 ? -13.593 5.334 10.949 1.00 85.00 70 LYS A O 1
ATOM 546 N N . PRO A 1 71 ? -14.034 4.699 13.062 1.00 80.81 71 PRO A N 1
ATOM 547 C CA . PRO A 1 71 ? -13.302 3.430 12.986 1.00 80.81 71 PRO A CA 1
ATOM 548 C C . PRO A 1 71 ? -13.747 2.528 11.838 1.00 80.81 71 PRO A C 1
ATOM 550 O O . PRO A 1 71 ? -12.913 2.019 11.102 1.00 80.81 71 PRO A O 1
ATOM 553 N N . ARG A 1 72 ? -15.062 2.369 11.644 1.00 80.50 72 ARG A N 1
ATOM 554 C CA . ARG A 1 72 ? -15.615 1.491 10.601 1.00 80.50 72 ARG A CA 1
ATOM 555 C C . ARG A 1 72 ? -15.230 1.932 9.190 1.00 80.50 72 ARG A C 1
ATOM 557 O O . ARG A 1 72 ? -15.096 1.096 8.307 1.00 80.50 72 ARG A O 1
ATOM 564 N N . LEU A 1 73 ? -15.073 3.240 8.979 1.00 86.12 73 LEU A N 1
ATOM 565 C CA . LEU A 1 73 ? -14.643 3.781 7.692 1.00 86.12 73 LEU A CA 1
ATOM 566 C C . LEU A 1 73 ? -13.139 3.555 7.501 1.00 86.12 73 LEU A C 1
ATOM 568 O O . LEU A 1 73 ? -12.701 3.103 6.448 1.00 86.12 73 LEU A O 1
ATOM 572 N N . SER A 1 74 ? -12.364 3.828 8.554 1.00 86.81 74 SER A N 1
ATOM 573 C CA . SER A 1 74 ? -10.911 3.666 8.556 1.00 86.81 74 SER A CA 1
ATOM 574 C C . SER A 1 74 ? -10.481 2.219 8.307 1.00 86.81 74 SER A C 1
ATOM 576 O O . SER A 1 74 ? -9.572 2.000 7.513 1.00 86.81 74 SER A O 1
ATOM 578 N N . SER A 1 75 ? -11.167 1.224 8.882 1.00 85.94 75 SER A N 1
ATOM 579 C CA . SER A 1 75 ? -10.819 -0.184 8.653 1.00 85.94 75 SER A CA 1
ATOM 580 C C . SER A 1 75 ? -10.899 -0.565 7.174 1.00 85.94 75 SER A C 1
ATOM 582 O O . SER A 1 75 ? -9.977 -1.181 6.653 1.00 85.94 75 SER A O 1
ATOM 584 N N . VAL A 1 76 ? -11.961 -0.152 6.476 1.00 90.38 76 VAL A N 1
ATOM 585 C CA . VAL A 1 76 ? -12.133 -0.434 5.041 1.00 90.38 76 VAL A CA 1
ATOM 586 C C . VAL A 1 76 ? -11.073 0.293 4.209 1.00 90.38 76 VAL A C 1
ATOM 588 O O . VAL A 1 76 ? -10.461 -0.310 3.334 1.00 90.38 76 VAL A O 1
ATOM 591 N N . LEU A 1 77 ? -10.801 1.562 4.521 1.00 90.31 77 LEU A N 1
ATOM 592 C CA . LEU A 1 77 ? -9.771 2.352 3.842 1.00 90.31 77 LEU A CA 1
ATOM 593 C C . LEU A 1 77 ? -8.360 1.767 4.025 1.00 90.31 77 LEU A C 1
ATO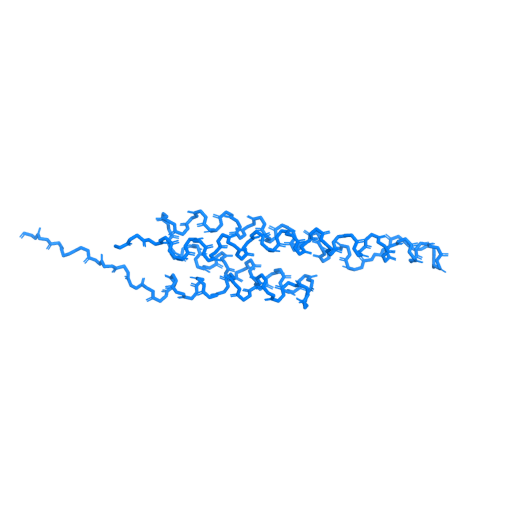M 595 O O . LEU A 1 77 ? -7.585 1.754 3.073 1.00 90.31 77 LEU A O 1
ATOM 599 N N . LEU A 1 78 ? -8.034 1.250 5.214 1.00 90.81 78 LEU A N 1
ATOM 600 C CA . LEU A 1 78 ? -6.746 0.602 5.484 1.00 90.81 78 LEU A CA 1
ATOM 601 C C . LEU A 1 78 ? -6.592 -0.718 4.736 1.00 90.81 78 LEU A C 1
ATOM 603 O O . LEU A 1 78 ? -5.515 -0.993 4.217 1.00 90.81 78 LEU A O 1
ATOM 607 N N . PHE A 1 79 ? -7.666 -1.501 4.621 1.00 91.38 79 PHE A N 1
ATOM 608 C CA . PHE A 1 79 ? -7.667 -2.703 3.789 1.00 91.38 79 PHE A CA 1
ATOM 609 C C . PHE A 1 79 ? -7.452 -2.375 2.314 1.00 91.38 79 PHE A C 1
ATOM 611 O O . PHE A 1 79 ? -6.594 -2.977 1.674 1.00 91.38 79 PHE A O 1
ATOM 618 N N . ILE A 1 80 ? -8.196 -1.398 1.792 1.00 92.19 80 ILE A N 1
ATOM 619 C CA . ILE A 1 80 ? -8.077 -0.941 0.403 1.00 92.19 80 ILE A CA 1
ATOM 620 C C . ILE A 1 80 ? -6.660 -0.427 0.129 1.00 92.19 80 ILE A C 1
ATOM 622 O O . ILE A 1 80 ? -6.074 -0.765 -0.890 1.00 92.19 80 ILE A O 1
ATOM 626 N N . SER A 1 81 ? -6.089 0.343 1.054 1.00 91.56 81 SER A N 1
ATOM 627 C CA . SER A 1 81 ? -4.731 0.872 0.937 1.00 91.56 81 SER A CA 1
ATOM 628 C C . SER A 1 81 ? -3.648 -0.205 1.031 1.00 91.56 81 SER A C 1
ATOM 630 O O . SER A 1 81 ? -2.743 -0.233 0.200 1.00 91.56 81 SER A O 1
ATOM 632 N N . GLY A 1 82 ? -3.760 -1.130 1.987 1.00 90.00 82 GLY A N 1
ATOM 633 C CA . GLY A 1 82 ? -2.815 -2.233 2.151 1.00 90.00 82 GLY A CA 1
ATOM 634 C C . GLY A 1 82 ? -2.824 -3.193 0.962 1.00 90.00 82 GLY A C 1
ATOM 635 O O . GLY A 1 82 ? -1.767 -3.512 0.430 1.00 90.00 82 GLY A O 1
ATOM 636 N N . ILE A 1 83 ? -4.010 -3.613 0.510 1.00 91.81 83 ILE A N 1
ATOM 637 C CA . ILE A 1 83 ? -4.162 -4.522 -0.637 1.00 91.81 83 ILE A CA 1
ATOM 638 C C . ILE A 1 83 ? -3.836 -3.801 -1.949 1.00 91.81 83 ILE A C 1
ATOM 640 O O . ILE A 1 83 ? -3.146 -4.361 -2.793 1.00 91.81 83 ILE A O 1
ATOM 644 N N . GLY A 1 84 ? -4.286 -2.556 -2.117 1.00 89.06 84 GLY A N 1
ATOM 645 C CA . GLY A 1 84 ? -4.014 -1.754 -3.309 1.00 89.06 84 GLY A CA 1
ATOM 646 C C . GLY A 1 84 ? -2.524 -1.492 -3.507 1.00 89.06 84 GLY A C 1
ATOM 647 O O . GLY A 1 84 ? -2.008 -1.704 -4.599 1.00 89.06 84 GLY A O 1
ATOM 648 N N . GLY A 1 85 ? -1.804 -1.129 -2.441 1.00 87.44 85 GLY A N 1
ATOM 649 C CA . GLY A 1 85 ? -0.348 -0.992 -2.493 1.00 87.44 85 GLY A CA 1
ATOM 650 C C . GLY A 1 85 ? 0.370 -2.319 -2.764 1.00 87.44 85 GLY A C 1
ATOM 651 O O . GLY A 1 85 ? 1.339 -2.337 -3.522 1.00 87.44 85 GLY A O 1
ATOM 652 N N . LEU A 1 86 ? -0.141 -3.433 -2.219 1.00 90.19 86 LEU A N 1
ATOM 653 C CA . LEU A 1 86 ? 0.393 -4.771 -2.484 1.00 90.19 86 LEU A CA 1
ATOM 654 C C . LEU A 1 86 ? 0.238 -5.170 -3.955 1.00 90.19 86 LEU A C 1
ATOM 656 O O . LEU A 1 86 ? 1.170 -5.699 -4.523 1.00 90.19 86 LEU A O 1
ATOM 660 N N . ILE A 1 87 ? -0.894 -4.890 -4.598 1.00 89.69 87 ILE A N 1
ATOM 661 C CA . ILE A 1 87 ? -1.082 -5.214 -6.026 1.00 89.69 87 ILE A CA 1
ATOM 662 C C . ILE A 1 87 ? -0.188 -4.337 -6.919 1.00 89.69 87 ILE A C 1
ATOM 664 O O . ILE A 1 87 ? 0.177 -4.729 -8.020 1.00 89.69 87 ILE A O 1
ATOM 668 N N . CYS A 1 88 ? 0.169 -3.140 -6.453 1.00 88.44 88 CYS A N 1
ATOM 669 C CA . CYS A 1 88 ? 0.955 -2.189 -7.228 1.00 88.44 88 CYS A CA 1
ATOM 670 C C . CYS A 1 88 ? 2.469 -2.465 -7.245 1.00 88.44 88 CYS A C 1
ATOM 672 O O . CYS A 1 88 ? 3.103 -2.200 -8.263 1.00 88.44 88 CYS A O 1
ATOM 674 N N . ILE A 1 89 ? 3.067 -2.922 -6.136 1.00 86.69 89 ILE A N 1
ATOM 675 C CA . ILE A 1 89 ? 4.525 -3.191 -6.048 1.00 86.69 89 ILE A CA 1
ATOM 676 C C . ILE A 1 89 ? 4.843 -4.552 -5.408 1.00 86.69 89 ILE A C 1
ATOM 678 O O . ILE A 1 89 ? 5.973 -4.813 -4.980 1.00 86.69 89 ILE A O 1
ATOM 682 N N . ASP A 1 90 ? 3.840 -5.417 -5.293 1.00 86.75 90 ASP A N 1
ATOM 683 C CA . ASP A 1 90 ? 3.952 -6.782 -4.791 1.00 86.75 90 ASP A CA 1
ATOM 684 C C . ASP A 1 90 ? 4.756 -6.869 -3.482 1.00 86.75 90 ASP A C 1
ATOM 686 O O . ASP A 1 90 ? 4.405 -6.299 -2.442 1.00 86.75 90 ASP A O 1
ATOM 690 N N . TRP A 1 91 ? 5.878 -7.585 -3.541 1.00 83.00 91 TRP A N 1
ATOM 691 C CA . TRP A 1 91 ? 6.726 -7.935 -2.411 1.00 83.00 91 TRP A CA 1
ATOM 692 C C . TRP A 1 91 ? 7.370 -6.731 -1.725 1.00 83.00 91 TRP A C 1
ATOM 694 O O . TRP A 1 91 ? 7.597 -6.781 -0.515 1.00 83.00 91 TRP A O 1
ATOM 704 N N . PHE A 1 92 ? 7.616 -5.632 -2.444 1.00 84.50 92 PHE A N 1
ATOM 705 C CA . PHE A 1 92 ? 8.176 -4.419 -1.838 1.00 84.50 92 PHE A CA 1
ATOM 706 C C . PHE A 1 92 ? 7.199 -3.755 -0.864 1.00 84.50 92 PHE A C 1
ATOM 708 O O . PHE A 1 92 ? 7.623 -3.099 0.088 1.00 84.50 92 PHE A O 1
ATOM 715 N N . TYR A 1 93 ? 5.896 -3.961 -1.065 1.00 87.56 93 TYR A N 1
ATOM 716 C CA . TYR A 1 93 ? 4.844 -3.394 -0.229 1.00 87.56 93 TYR A CA 1
ATOM 717 C C . TYR A 1 93 ? 4.311 -4.385 0.821 1.00 87.56 93 TYR A C 1
ATOM 719 O O . TYR A 1 93 ? 3.413 -4.050 1.591 1.00 87.56 93 TYR A O 1
ATOM 727 N N . LEU A 1 94 ? 4.892 -5.587 0.925 1.00 90.19 94 LEU A N 1
ATOM 728 C CA . LEU A 1 94 ? 4.437 -6.637 1.843 1.00 90.19 94 LEU A CA 1
ATOM 729 C C . LEU A 1 94 ? 4.481 -6.198 3.314 1.00 90.19 94 LEU A C 1
ATOM 731 O O . LEU A 1 94 ? 3.504 -6.365 4.044 1.00 90.19 94 LEU A O 1
ATOM 735 N N . ILE A 1 95 ? 5.599 -5.608 3.748 1.00 91.06 95 ILE A N 1
ATOM 736 C CA . ILE A 1 95 ? 5.763 -5.115 5.123 1.00 91.06 95 ILE A CA 1
ATOM 737 C C . ILE A 1 95 ? 4.726 -4.011 5.422 1.00 91.06 95 ILE A C 1
ATOM 739 O O . ILE A 1 95 ? 3.947 -4.189 6.361 1.00 91.06 95 ILE A O 1
ATOM 743 N N . PRO A 1 96 ? 4.632 -2.920 4.629 1.00 90.44 96 PRO A N 1
ATOM 744 C CA . PRO A 1 96 ? 3.579 -1.918 4.791 1.00 90.44 96 PRO A CA 1
ATOM 745 C C . PRO A 1 96 ? 2.166 -2.506 4.822 1.00 90.44 96 PRO A C 1
ATOM 747 O O . PRO A 1 96 ? 1.392 -2.196 5.726 1.00 90.44 96 PRO A O 1
ATOM 750 N N . ALA A 1 97 ? 1.837 -3.394 3.878 1.00 90.81 97 ALA A N 1
ATOM 751 C CA . ALA A 1 97 ? 0.511 -3.985 3.751 1.00 90.81 97 ALA A CA 1
ATOM 752 C C . ALA A 1 97 ? 0.102 -4.738 5.017 1.00 90.81 97 ALA A C 1
ATOM 754 O O . ALA A 1 97 ? -0.991 -4.523 5.538 1.00 90.81 97 ALA A O 1
ATOM 755 N N . VAL A 1 98 ? 0.990 -5.576 5.558 1.00 91.12 98 VAL A N 1
ATOM 756 C CA . VAL A 1 98 ? 0.718 -6.321 6.793 1.00 91.12 98 VAL A CA 1
ATOM 757 C C . VAL A 1 98 ? 0.509 -5.362 7.967 1.00 91.12 98 VAL A C 1
ATOM 759 O O . VAL A 1 98 ? -0.461 -5.513 8.714 1.00 91.12 98 VAL A O 1
ATOM 762 N N . LEU A 1 99 ? 1.351 -4.329 8.097 1.00 89.69 99 LEU A N 1
ATOM 763 C CA . LEU A 1 99 ? 1.198 -3.318 9.148 1.00 89.69 99 LEU A CA 1
ATOM 764 C C . LEU A 1 99 ? -0.082 -2.480 9.015 1.00 89.69 99 LEU A C 1
ATOM 766 O O . LEU A 1 99 ? -0.532 -1.938 10.018 1.00 89.69 99 LEU A O 1
ATOM 770 N N . MET A 1 100 ? -0.684 -2.379 7.829 1.00 89.81 100 MET A N 1
ATOM 771 C CA . MET A 1 100 ? -1.952 -1.667 7.608 1.00 89.81 100 MET A CA 1
ATOM 772 C C . MET A 1 100 ? -3.175 -2.578 7.782 1.00 89.81 100 MET A C 1
ATOM 774 O O . MET A 1 100 ? -4.201 -2.150 8.315 1.00 89.81 100 MET A O 1
ATOM 778 N N . ILE A 1 101 ? -3.065 -3.854 7.407 1.00 89.44 101 ILE A N 1
ATOM 779 C CA . ILE A 1 101 ? -4.147 -4.842 7.517 1.00 89.44 101 ILE A CA 1
ATOM 780 C C . ILE A 1 101 ? -4.421 -5.214 8.981 1.00 89.44 101 ILE A C 1
ATOM 782 O O . ILE A 1 101 ? -5.582 -5.272 9.390 1.00 89.44 101 ILE A O 1
ATOM 786 N N . ILE A 1 102 ? -3.381 -5.418 9.798 1.00 90.19 102 ILE A N 1
ATOM 787 C CA . ILE A 1 102 ? -3.526 -5.763 11.225 1.00 90.19 102 ILE A CA 1
ATOM 788 C C . ILE A 1 102 ? -4.390 -4.739 11.994 1.00 90.19 102 ILE A C 1
ATOM 790 O O . ILE A 1 102 ? -5.395 -5.143 12.592 1.00 90.19 102 ILE A O 1
ATOM 794 N N . PRO A 1 103 ? -4.070 -3.426 11.993 1.00 87.56 103 PRO A N 1
ATOM 795 C CA . PRO A 1 103 ? -4.905 -2.432 12.654 1.00 87.56 103 PRO A CA 1
ATOM 796 C C . PRO A 1 103 ? -6.275 -2.307 11.979 1.00 87.56 103 PRO A C 1
ATOM 798 O O . PRO A 1 103 ? -7.257 -2.085 12.682 1.00 87.56 103 PRO A O 1
ATOM 801 N N . GLY A 1 104 ? -6.384 -2.534 10.664 1.00 85.31 104 GLY A N 1
ATOM 802 C CA . GLY A 1 104 ? -7.671 -2.616 9.967 1.00 85.31 104 GLY A CA 1
ATOM 803 C C . GLY A 1 104 ? -8.608 -3.673 10.569 1.00 85.31 104 GLY A C 1
ATOM 804 O O . GLY A 1 104 ? -9.760 -3.368 10.885 1.00 85.31 104 GLY A O 1
ATOM 805 N N . ILE A 1 105 ? -8.105 -4.888 10.819 1.00 86.81 105 ILE A N 1
ATOM 806 C CA . ILE A 1 105 ? -8.862 -5.974 11.469 1.00 86.81 105 ILE A CA 1
ATOM 807 C C . ILE A 1 105 ? -9.193 -5.615 12.917 1.00 86.81 105 ILE A C 1
ATOM 809 O O . ILE A 1 105 ? -10.340 -5.763 13.343 1.00 86.81 105 ILE A O 1
ATOM 813 N N . MET A 1 106 ? -8.211 -5.118 13.678 1.00 85.62 106 MET A N 1
ATOM 814 C CA . MET A 1 106 ? -8.426 -4.723 15.073 1.00 85.62 106 MET A CA 1
ATOM 815 C C . MET A 1 106 ? -9.547 -3.691 15.194 1.00 85.62 106 MET A C 1
ATOM 817 O O . MET A 1 106 ? -10.428 -3.832 16.040 1.00 85.62 106 MET A O 1
ATOM 821 N N . VAL A 1 107 ? -9.549 -2.681 14.325 1.00 83.88 107 VAL A N 1
ATOM 822 C CA . VAL A 1 107 ? -10.552 -1.613 14.314 1.00 83.88 107 VAL A CA 1
ATOM 823 C C . VAL A 1 107 ? -11.922 -2.135 13.871 1.00 83.88 107 VAL A C 1
ATOM 825 O O . VAL A 1 107 ? -12.934 -1.705 14.426 1.00 83.88 107 VAL A O 1
ATOM 828 N N . PHE A 1 108 ? -11.964 -3.080 12.926 1.00 82.38 108 PHE A N 1
ATOM 829 C CA . PHE A 1 108 ? -13.202 -3.691 12.439 1.00 82.38 108 PHE A CA 1
ATOM 830 C C . PHE A 1 108 ? -13.893 -4.565 13.498 1.00 82.38 108 PHE A C 1
ATOM 832 O O . PHE A 1 108 ? -15.103 -4.466 13.701 1.00 82.38 108 PHE A O 1
ATOM 839 N N . VAL A 1 109 ? -13.129 -5.402 14.206 1.00 80.69 109 VAL A N 1
ATOM 840 C CA . VAL A 1 109 ? -13.662 -6.363 15.190 1.00 80.69 109 VAL A CA 1
ATOM 841 C C . VAL A 1 109 ? -14.048 -5.682 16.509 1.00 80.69 109 VAL A C 1
ATOM 843 O O . VAL A 1 109 ? -14.905 -6.173 17.252 1.00 80.69 109 VAL A O 1
ATOM 846 N N . ARG A 1 110 ? -13.454 -4.527 16.828 1.00 72.69 110 ARG A N 1
ATOM 847 C CA . ARG A 1 110 ? -13.693 -3.838 18.100 1.00 72.69 110 ARG A CA 1
ATOM 848 C C . ARG A 1 110 ? -15.094 -3.222 18.139 1.00 72.69 110 ARG A C 1
ATOM 850 O O . ARG A 1 110 ? -15.318 -2.119 17.639 1.00 72.69 110 ARG A O 1
ATOM 857 N N . LYS A 1 111 ? -16.035 -3.911 18.798 1.00 58.91 111 LYS A N 1
ATOM 858 C CA . LYS A 1 111 ? -17.377 -3.378 19.086 1.00 58.91 111 LYS A CA 1
ATOM 859 C C . LYS A 1 111 ? -17.265 -2.020 19.779 1.00 58.91 111 LYS A C 1
ATOM 861 O O . LYS A 1 111 ? -16.559 -1.872 20.779 1.00 58.91 111 LYS A O 1
ATOM 866 N N . GLU A 1 112 ? -17.993 -1.036 19.260 1.00 58.38 112 GLU A N 1
ATOM 867 C CA . GLU A 1 112 ? -18.230 0.203 19.990 1.00 58.38 112 GLU A CA 1
ATOM 868 C C . GLU A 1 112 ? -18.913 -0.172 21.305 1.00 58.38 112 GLU A C 1
ATOM 870 O O . GLU A 1 112 ? -19.940 -0.852 21.299 1.00 58.38 112 GLU A O 1
ATOM 875 N N . LYS A 1 113 ? -18.327 0.220 22.444 1.00 51.12 113 LYS A N 1
ATOM 876 C CA . LYS A 1 113 ? -19.069 0.189 23.702 1.00 51.12 113 LYS A CA 1
ATOM 877 C C . LYS A 1 113 ? -20.215 1.175 23.526 1.00 51.12 113 LYS A C 1
ATOM 879 O O . LYS A 1 113 ? -20.005 2.379 23.634 1.00 51.12 113 LYS A O 1
ATOM 884 N N . THR A 1 114 ? -21.400 0.662 23.215 1.00 44.78 114 THR A N 1
ATOM 885 C CA . THR A 1 114 ? -22.645 1.405 23.349 1.00 44.78 114 THR A CA 1
ATOM 886 C C . THR A 1 114 ? -22.676 1.874 24.795 1.00 44.78 114 THR A C 1
ATOM 888 O O . THR A 1 114 ? -22.701 1.049 25.710 1.00 44.78 114 THR A O 1
ATOM 891 N N . ALA A 1 115 ? -22.554 3.183 25.016 1.00 42.59 115 ALA A N 1
ATOM 892 C CA . ALA A 1 115 ? -22.830 3.742 26.327 1.00 42.59 115 ALA A CA 1
ATOM 893 C C . ALA A 1 115 ? -24.228 3.242 26.727 1.00 42.59 115 ALA A C 1
ATOM 895 O O . ALA A 1 115 ? -25.140 3.330 25.894 1.00 42.59 115 ALA A O 1
ATOM 896 N N . PRO A 1 116 ? -24.410 2.653 27.922 1.00 43.91 116 PRO A N 1
ATOM 897 C CA . PRO A 1 116 ? -25.749 2.339 28.380 1.00 43.91 116 PRO A CA 1
ATOM 898 C C . PRO A 1 116 ? -26.522 3.656 28.377 1.00 43.91 116 PRO A C 1
ATOM 900 O O . PRO A 1 116 ? -26.117 4.617 29.031 1.00 43.91 116 PRO A O 1
ATOM 903 N N . LYS A 1 117 ? -27.589 3.728 27.574 1.00 43.62 117 LYS A N 1
ATOM 904 C CA . LYS A 1 117 ? -28.587 4.785 27.711 1.00 43.62 117 LYS A CA 1
ATOM 905 C C . LYS A 1 117 ? -29.168 4.613 29.111 1.00 43.62 117 LYS A C 1
ATOM 907 O O . LYS A 1 117 ? -29.981 3.719 29.320 1.00 43.62 117 LYS A O 1
ATOM 912 N N . SER A 1 118 ? -28.693 5.402 30.068 1.00 45.91 118 SER A N 1
ATOM 913 C CA . SER A 1 118 ? -29.422 5.638 31.307 1.00 45.91 118 SER A CA 1
ATOM 914 C C . SER A 1 118 ? -30.666 6.432 30.919 1.00 45.91 118 SER A C 1
ATOM 916 O O . SER A 1 118 ? -30.551 7.603 30.549 1.00 45.91 118 SER A O 1
ATOM 918 N N . VAL A 1 119 ? -31.803 5.738 30.877 1.00 49.38 119 VAL A N 1
ATOM 919 C CA . VAL A 1 119 ? -33.142 6.339 30.896 1.00 49.38 119 VAL A CA 1
ATOM 920 C C . VAL A 1 119 ? -33.444 6.750 32.327 1.00 49.38 119 VAL A C 1
ATOM 922 O O . VAL A 1 119 ? -33.070 5.964 33.229 1.00 49.38 119 VAL A O 1
#

Mean predicted aligned error: 7.12 Å

Radius of gyration: 17.79 Å; Cα contacts (8 Å, |Δi|>4): 171; chains: 1; bounding box: 52×18×59 Å

Sequence (119 aa):
MKRTIEFFLSLTGSLLGVVASILALGIAYLDLFFHLIRYFEMTSDLLVGAWGSLIFSCVGFTASIVVLFKPRLSSVLLFISGIGGLICIDWFYLIPAVLMIIPGIMVFVRKEKTAPKSV

Foldseek 3Di:
DQCVVLLVLLQVLLVLLLVLLVVLCVVQVVVQVVCCVPPVDRDDLSNVLSVQSNVLSVLSNVLSVCCRPPLQVSLVSLQCSLVRNCVSNPPSSPSSSVSSNVSSVVSNPDDDPPDPPPD

pLDDT: mean 84.16, std 11.99, range [42.59, 94.06]

Solvent-accessible surface area (backbone atoms only — not comparable to full-atom values): 5733 Å² total; per-residue (Å²): 130,85,65,56,66,47,34,51,41,19,39,50,12,15,52,47,24,40,53,37,19,53,54,40,37,55,53,24,54,52,50,37,52,52,37,36,75,74,70,73,42,95,74,49,72,54,40,56,19,16,54,52,15,34,56,23,16,53,48,16,43,55,19,23,63,34,44,82,81,40,33,71,59,14,17,55,39,16,39,51,18,18,52,49,17,24,76,29,49,42,77,70,22,45,67,22,20,52,35,16,36,53,31,16,51,55,42,58,70,55,74,76,80,73,72,80,81,83,125

Secondary structure (DSSP, 8-state):
---HHHHHHHHHHHHHHHHHHHHHHHHHHHHHHHHHHHH-----H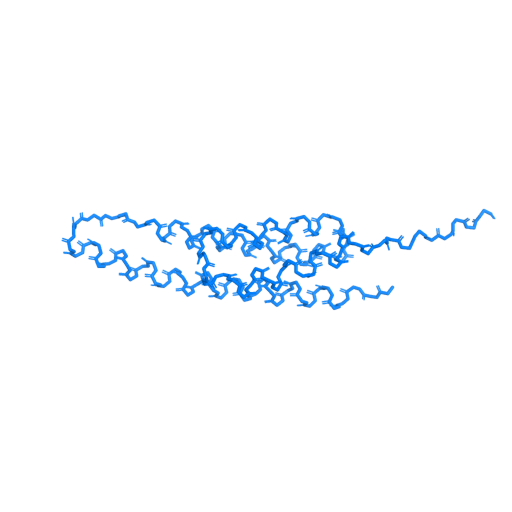HHHHHHHHHHHHHHHHHHHHHTTT-HHHHHHHHHHHHHHHHHHHGGGGHHHHHHHHHHHHHHHHS---------